Protein AF-A0ABD0QU16-F1 (afdb_monomer_lite)

Secondary structure (DSSP, 8-state):
-GGGSSTT--TTPPEE-SSSPPPPPTTSPPPEE-GGGS-SS-----TTS-HHHHHHHHHHHT--

pLDDT: mean 84.55, std 6.38, range [68.88, 95.56]

Foldseek 3Di:
DQQVVDPQADPPAAEDADPDDDDDPPPHGHHRYCVVVDDPDDDDDDPPDDPVVVVVVCVVVVPD

Structure (mmCIF, N/CA/C/O backbone):
data_AF-A0ABD0QU16-F1
#
_entry.id   AF-A0ABD0QU16-F1
#
loop_
_atom_site.group_PDB
_atom_site.id
_atom_site.type_symbol
_atom_site.label_atom_id
_atom_site.label_alt_id
_atom_site.label_comp_id
_atom_site.label_asym_id
_atom_site.label_entity_id
_atom_site.label_seq_id
_atom_site.pdbx_PDB_ins_code
_atom_site.Cartn_x
_atom_site.Cartn_y
_atom_site.Cartn_z
_atom_site.occupancy
_atom_site.B_iso_or_equiv
_atom_site.auth_seq_id
_atom_site.auth_comp_id
_atom_site.auth_asym_id
_atom_site.auth_atom_id
_atom_site.pdbx_PDB_model_num
ATOM 1 N N . ASN A 1 1 ? -2.775 1.911 -20.136 1.00 68.88 1 ASN A N 1
ATOM 2 C CA . ASN A 1 1 ? -2.253 3.203 -19.626 1.00 68.88 1 ASN A CA 1
ATOM 3 C C . ASN A 1 1 ? -0.787 3.156 -19.204 1.00 68.88 1 ASN A C 1
ATOM 5 O O . ASN A 1 1 ? -0.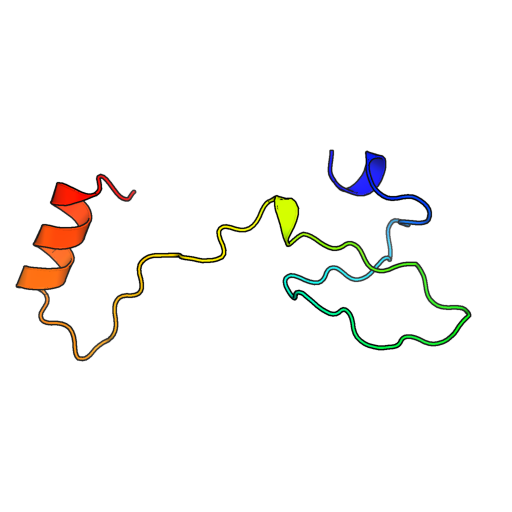006 3.821 -19.864 1.00 68.88 1 ASN A O 1
ATOM 9 N N . ALA A 1 2 ? -0.366 2.365 -18.208 1.00 72.69 2 ALA A N 1
ATOM 10 C CA . ALA A 1 2 ? 1.039 2.348 -17.752 1.00 72.69 2 ALA A CA 1
ATOM 11 C C . ALA A 1 2 ? 2.067 1.963 -18.844 1.00 72.69 2 ALA A C 1
ATOM 13 O O . ALA A 1 2 ? 3.033 2.687 -19.047 1.00 72.69 2 ALA A O 1
ATOM 14 N N . ARG A 1 3 ? 1.799 0.905 -19.630 1.00 73.31 3 ARG A N 1
ATOM 15 C CA . ARG A 1 3 ? 2.666 0.471 -20.751 1.00 73.31 3 ARG A CA 1
ATOM 16 C C . ARG A 1 3 ? 2.844 1.519 -21.859 1.00 73.31 3 ARG A C 1
ATOM 18 O O . ARG A 1 3 ? 3.869 1.536 -22.511 1.00 73.31 3 ARG A O 1
ATOM 25 N N . ARG A 1 4 ? 1.852 2.395 -22.072 1.00 77.12 4 ARG A N 1
ATOM 26 C CA . ARG A 1 4 ? 1.914 3.464 -23.090 1.00 77.12 4 ARG A CA 1
ATOM 27 C C . ARG A 1 4 ? 2.736 4.670 -22.636 1.00 77.12 4 ARG A C 1
ATOM 29 O O . ARG A 1 4 ? 3.136 5.469 -23.466 1.00 77.12 4 ARG A O 1
ATOM 36 N N . LYS A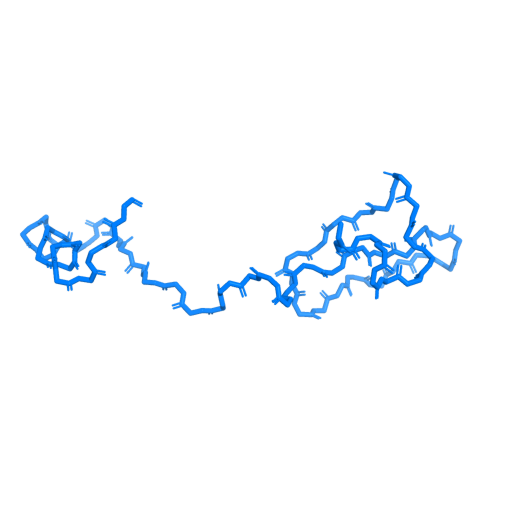 1 5 ? 2.923 4.828 -21.322 1.00 80.50 5 LYS A N 1
ATOM 37 C CA . LYS A 1 5 ? 3.645 5.954 -20.717 1.00 80.50 5 LYS A CA 1
ATOM 38 C C . LYS A 1 5 ? 5.132 5.652 -20.491 1.00 80.50 5 LYS A C 1
ATOM 40 O O . LYS A 1 5 ? 5.856 6.535 -20.050 1.00 80.50 5 LYS A O 1
ATOM 45 N N . GLN A 1 6 ? 5.573 4.415 -20.731 1.00 80.25 6 GLN A N 1
ATOM 46 C CA . GLN A 1 6 ? 6.949 3.965 -20.521 1.00 80.25 6 GLN A CA 1
ATOM 47 C C . GLN A 1 6 ? 7.451 3.299 -21.806 1.00 80.25 6 GLN A C 1
ATOM 49 O O . GLN A 1 6 ? 6.879 2.306 -22.250 1.00 80.25 6 GLN A O 1
ATOM 54 N N . GLU A 1 7 ? 8.494 3.859 -22.418 1.00 77.56 7 GLU A N 1
ATOM 55 C CA . GLU A 1 7 ? 9.057 3.331 -23.664 1.00 77.56 7 GLU A CA 1
ATOM 56 C C . GLU A 1 7 ? 9.836 2.027 -23.448 1.00 77.56 7 GLU A C 1
ATOM 58 O O . GLU A 1 7 ? 10.458 1.812 -22.404 1.00 77.56 7 GLU A O 1
ATOM 63 N N . GLY A 1 8 ? 9.809 1.146 -24.453 1.00 79.25 8 GLY A N 1
ATOM 64 C CA . GLY A 1 8 ? 10.513 -0.142 -24.433 1.00 79.25 8 GLY A CA 1
ATOM 65 C C . GLY A 1 8 ? 9.851 -1.226 -23.576 1.00 79.25 8 GLY A C 1
ATOM 66 O O . GLY A 1 8 ? 10.459 -2.271 -23.344 1.00 79.25 8 GLY A O 1
ATOM 67 N N . ILE A 1 9 ? 8.620 -0.997 -23.104 1.00 84.44 9 ILE A N 1
ATOM 68 C CA . ILE A 1 9 ? 7.830 -2.012 -22.405 1.00 84.44 9 ILE A CA 1
ATOM 69 C C . ILE A 1 9 ? 7.203 -2.963 -23.421 1.00 84.44 9 ILE A C 1
ATOM 71 O O . ILE A 1 9 ? 6.379 -2.566 -24.245 1.00 84.44 9 ILE A O 1
ATOM 75 N N . MET A 1 10 ? 7.559 -4.236 -23.313 1.00 84.38 10 MET A N 1
ATOM 76 C CA . MET A 1 10 ? 7.031 -5.321 -24.127 1.00 84.38 10 MET A CA 1
ATOM 77 C C . MET A 1 10 ? 6.026 -6.154 -23.325 1.00 84.38 10 MET A C 1
ATOM 79 O O . MET A 1 10 ? 5.853 -5.984 -22.116 1.00 84.38 10 MET A O 1
ATOM 83 N N . LEU A 1 11 ? 5.324 -7.069 -23.994 1.00 82.69 11 LEU A N 1
ATOM 84 C CA . LEU A 1 11 ? 4.305 -7.903 -23.350 1.00 82.69 11 LEU A CA 1
ATOM 85 C C . LEU A 1 11 ? 4.898 -8.826 -22.266 1.00 82.69 11 LEU A C 1
ATOM 87 O O . LEU A 1 11 ? 4.225 -9.109 -21.278 1.00 82.69 11 LEU A O 1
ATOM 91 N N . ASN A 1 12 ? 6.165 -9.219 -22.427 1.00 86.31 12 ASN A N 1
ATOM 92 C CA . ASN A 1 12 ? 6.954 -10.037 -21.503 1.00 86.31 12 ASN A CA 1
ATOM 93 C C . ASN A 1 12 ? 7.804 -9.218 -20.505 1.00 86.31 12 ASN A C 1
ATOM 95 O O . ASN A 1 12 ? 8.601 -9.795 -19.764 1.00 86.31 12 ASN A O 1
ATOM 99 N N . SER A 1 13 ? 7.656 -7.889 -20.462 1.00 86.88 13 SER A N 1
ATOM 100 C CA . SER A 1 13 ? 8.347 -7.051 -19.479 1.00 86.88 13 SER A CA 1
ATOM 101 C C . SER A 1 13 ? 7.905 -7.385 -18.055 1.00 86.88 13 SER A C 1
ATOM 103 O O . SER A 1 13 ? 6.714 -7.375 -17.735 1.00 86.88 13 SER A O 1
ATOM 105 N N . ARG A 1 14 ? 8.880 -7.613 -17.169 1.00 86.56 14 ARG A N 1
ATOM 106 C CA . ARG A 1 14 ? 8.628 -7.819 -15.737 1.00 86.56 14 ARG A CA 1
ATOM 107 C C . ARG A 1 14 ? 8.124 -6.536 -15.081 1.00 86.56 14 ARG A C 1
ATOM 109 O O . ARG A 1 14 ? 8.588 -5.439 -15.395 1.00 86.56 14 ARG A O 1
ATOM 116 N N . VAL A 1 15 ? 7.189 -6.691 -14.151 1.00 87.75 15 VAL A N 1
ATOM 117 C CA . VAL A 1 15 ? 6.578 -5.587 -13.408 1.00 87.75 15 VAL A CA 1
ATOM 118 C C . VAL A 1 15 ? 7.229 -5.479 -12.037 1.00 87.75 15 VAL A C 1
ATOM 120 O O . VAL A 1 15 ? 7.370 -6.482 -11.343 1.00 87.75 15 VAL A O 1
ATOM 123 N N . TYR A 1 16 ? 7.589 -4.261 -11.638 1.00 86.19 16 TYR A N 1
ATOM 124 C CA . TYR A 1 16 ? 8.127 -3.978 -10.313 1.00 86.19 16 TYR A CA 1
ATOM 125 C C . TYR A 1 16 ? 7.305 -2.894 -9.618 1.00 86.19 16 TYR A C 1
ATOM 127 O O . TYR A 1 16 ? 7.012 -1.834 -10.183 1.00 86.19 16 TYR A O 1
ATOM 135 N N . PHE A 1 17 ? 6.977 -3.167 -8.358 1.00 81.94 17 PHE A N 1
ATOM 136 C CA . PHE A 1 17 ? 6.288 -2.253 -7.444 1.00 81.94 17 PHE A CA 1
ATOM 137 C C . PHE A 1 17 ? 7.271 -1.496 -6.534 1.00 81.94 17 PHE A C 1
ATOM 139 O O . PHE A 1 17 ? 6.875 -0.829 -5.586 1.00 81.94 17 PHE A O 1
ATOM 146 N N . THR A 1 18 ? 8.569 -1.592 -6.822 1.00 78.31 18 THR A N 1
ATOM 147 C CA . THR A 1 18 ? 9.656 -1.020 -6.024 1.00 78.31 18 THR A CA 1
ATOM 148 C C . THR A 1 18 ? 10.171 0.291 -6.621 1.00 78.31 18 THR A C 1
ATOM 150 O O . THR A 1 18 ? 9.957 0.603 -7.795 1.00 78.31 18 THR A O 1
ATOM 153 N N . GLN A 1 19 ? 10.886 1.078 -5.809 1.00 72.44 19 GLN A N 1
ATOM 154 C CA . GLN A 1 19 ? 11.549 2.306 -6.271 1.00 72.44 19 GLN A CA 1
ATOM 155 C C . GLN A 1 19 ? 12.672 2.018 -7.269 1.00 72.44 19 GLN A C 1
ATOM 157 O O . GLN A 1 19 ? 12.799 2.689 -8.295 1.00 72.44 19 GLN A O 1
ATOM 162 N N . HIS A 1 20 ? 13.458 0.989 -6.972 1.00 77.62 20 HIS A N 1
ATOM 163 C CA . HIS A 1 20 ? 14.591 0.565 -7.774 1.00 77.62 20 HIS A CA 1
ATOM 164 C C . HIS A 1 20 ? 14.251 -0.797 -8.372 1.00 77.62 20 HIS A C 1
ATOM 166 O O . HIS A 1 20 ? 13.932 -1.740 -7.644 1.00 77.62 20 HIS A O 1
ATOM 172 N N . ALA A 1 21 ? 14.258 -0.873 -9.703 1.00 74.56 21 ALA A N 1
ATOM 173 C CA . ALA A 1 21 ? 14.193 -2.156 -10.386 1.00 74.56 21 ALA A CA 1
ATOM 174 C C . ALA A 1 21 ? 15.575 -2.824 -10.272 1.00 74.56 21 ALA A C 1
ATOM 176 O O . ALA A 1 21 ? 16.577 -2.103 -10.274 1.00 74.56 21 ALA A O 1
ATOM 177 N N . PRO A 1 22 ? 15.648 -4.160 -10.187 1.00 80.44 22 PRO A N 1
ATOM 178 C CA . PRO A 1 22 ? 16.922 -4.861 -10.204 1.00 80.44 22 PRO A CA 1
ATOM 179 C C . PRO A 1 22 ? 17.680 -4.551 -11.494 1.00 80.44 22 PRO A C 1
ATOM 181 O O . PRO A 1 22 ? 17.064 -4.343 -12.545 1.00 80.44 22 PRO A O 1
ATOM 184 N N . THR A 1 23 ? 19.009 -4.570 -11.429 1.00 81.62 23 THR A N 1
ATOM 185 C CA . THR A 1 23 ? 19.841 -4.549 -12.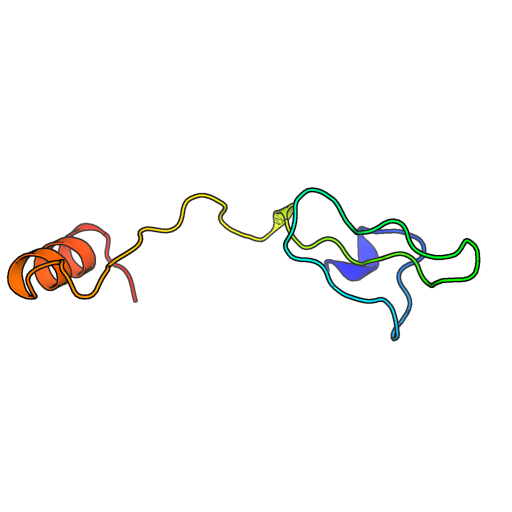632 1.00 81.62 23 THR A CA 1
ATOM 186 C C . THR A 1 23 ? 19.560 -5.821 -13.420 1.00 81.62 23 THR A C 1
ATOM 188 O O . THR A 1 23 ? 19.786 -6.927 -12.931 1.00 81.62 23 THR A O 1
ATOM 191 N N . LEU A 1 24 ? 19.016 -5.666 -14.622 1.00 81.62 24 LEU A N 1
ATOM 192 C CA . LEU A 1 24 ? 18.759 -6.777 -15.526 1.00 81.62 24 LEU A CA 1
ATOM 193 C C . LEU A 1 24 ? 19.854 -6.825 -16.606 1.00 81.62 24 LEU A C 1
ATOM 195 O O . LEU A 1 24 ? 20.479 -5.795 -16.877 1.00 81.62 24 LEU A O 1
ATOM 199 N N . PRO A 1 25 ? 20.091 -7.991 -17.235 1.00 84.81 25 PRO A N 1
ATOM 200 C CA . PRO A 1 25 ? 20.993 -8.099 -18.380 1.00 84.81 25 PRO A CA 1
ATOM 201 C C . PRO A 1 25 ? 20.632 -7.094 -19.481 1.00 84.81 25 PRO A C 1
ATOM 203 O O . PRO A 1 25 ? 19.455 -6.772 -19.657 1.00 84.81 25 PRO A O 1
ATOM 206 N N . ALA A 1 26 ? 21.622 -6.631 -20.248 1.00 78.12 26 ALA A N 1
ATOM 207 C CA . ALA A 1 26 ? 21.422 -5.617 -21.291 1.00 78.12 26 ALA A CA 1
ATOM 208 C C . ALA A 1 26 ? 20.346 -6.005 -22.326 1.00 78.12 26 ALA A C 1
ATOM 210 O O . ALA A 1 26 ? 19.642 -5.136 -22.828 1.00 78.12 26 ALA A O 1
ATOM 211 N N . ASP A 1 27 ? 20.190 -7.306 -22.576 1.00 82.06 27 ASP A N 1
ATOM 212 C CA . ASP A 1 27 ? 19.254 -7.865 -23.558 1.00 82.06 27 ASP A CA 1
ATOM 213 C C . ASP A 1 27 ? 17.840 -8.119 -22.999 1.00 82.06 27 ASP A 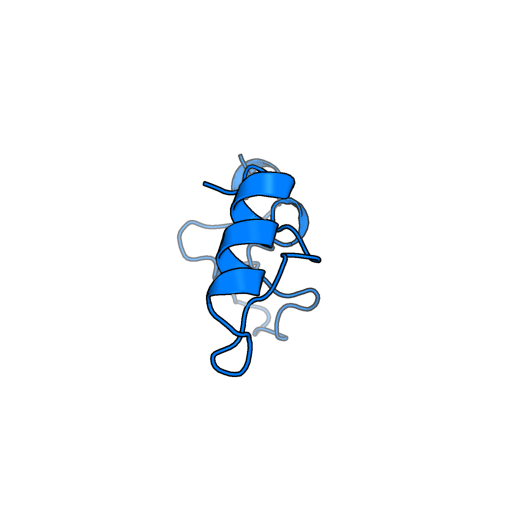C 1
ATOM 215 O O . ASP A 1 27 ? 16.958 -8.669 -23.658 1.00 82.06 27 ASP A O 1
ATOM 219 N N . SER A 1 28 ? 17.606 -7.763 -21.736 1.00 81.50 28 SER A N 1
ATOM 220 C CA . SER A 1 28 ? 16.307 -7.963 -21.105 1.00 81.50 28 SER A CA 1
ATOM 221 C C . SER A 1 28 ? 15.303 -6.865 -21.495 1.00 81.50 28 SER A C 1
ATOM 223 O O . SER A 1 28 ? 15.665 -5.688 -21.595 1.00 81.50 28 SER A O 1
ATOM 225 N N . PRO A 1 29 ? 14.009 -7.205 -21.651 1.00 85.06 29 PRO A N 1
ATOM 226 C CA . PRO A 1 29 ? 12.965 -6.206 -21.835 1.00 85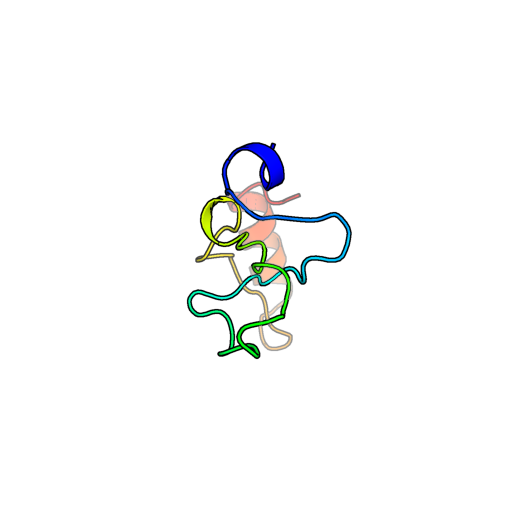.06 29 PRO A CA 1
ATOM 227 C C . PRO A 1 29 ? 12.941 -5.206 -20.677 1.00 85.06 29 PRO A C 1
ATOM 229 O O . PRO A 1 29 ? 13.080 -5.589 -19.508 1.00 85.06 29 PRO A O 1
ATOM 232 N N . ARG A 1 30 ? 12.691 -3.924 -20.978 1.00 84.38 30 ARG A N 1
ATOM 233 C CA . ARG A 1 30 ? 12.658 -2.891 -19.936 1.00 84.38 30 ARG A CA 1
ATOM 234 C C . ARG A 1 30 ? 11.576 -3.208 -18.899 1.00 84.38 30 ARG A C 1
ATOM 236 O O . ARG A 1 30 ? 10.460 -3.579 -19.277 1.00 84.38 30 ARG A O 1
ATOM 243 N N . PRO A 1 31 ? 11.870 -3.052 -17.599 1.00 84.88 31 PRO A N 1
ATOM 244 C CA . PRO A 1 31 ? 10.906 -3.328 -16.547 1.00 84.88 31 PRO A CA 1
ATOM 245 C C . PRO A 1 31 ? 9.811 -2.258 -16.488 1.00 84.88 31 PRO A C 1
ATOM 247 O O . PRO A 1 31 ? 10.097 -1.060 -16.540 1.00 84.88 31 PRO A O 1
ATOM 250 N N . LEU A 1 32 ? 8.559 -2.684 -16.305 1.00 85.88 32 LEU A N 1
ATOM 251 C CA . LEU A 1 32 ? 7.433 -1.783 -16.054 1.00 85.88 32 LEU A CA 1
ATOM 252 C C . LEU A 1 32 ? 7.447 -1.374 -14.577 1.00 85.88 32 LEU A C 1
ATOM 254 O O . LEU A 1 32 ? 7.310 -2.223 -13.694 1.00 85.88 32 LEU A O 1
ATOM 258 N N . LYS A 1 33 ? 7.587 -0.074 -14.303 1.00 84.81 33 LYS A N 1
ATOM 259 C CA . LYS A 1 33 ? 7.589 0.462 -12.932 1.00 84.81 33 LYS A CA 1
ATOM 260 C C . LYS A 1 33 ? 6.211 1.018 -12.598 1.00 84.81 33 LYS A C 1
ATOM 262 O O . LYS A 1 33 ? 5.791 1.992 -13.222 1.00 84.81 33 LYS A O 1
ATOM 267 N N . LEU A 1 34 ? 5.544 0.443 -11.598 1.00 84.94 34 LEU A N 1
ATOM 268 C CA . LEU A 1 34 ? 4.200 0.857 -11.166 1.00 84.94 34 LEU A CA 1
ATOM 269 C C . LEU A 1 34 ? 4.187 1.739 -9.913 1.00 84.94 34 LEU A C 1
ATOM 271 O O . LEU A 1 34 ? 3.119 2.070 -9.412 1.00 84.94 34 LEU A O 1
ATOM 275 N N . ARG A 1 35 ? 5.354 2.195 -9.442 1.00 82.75 35 ARG A N 1
ATOM 276 C CA . ARG A 1 35 ? 5.453 3.093 -8.280 1.00 82.75 35 ARG A CA 1
ATOM 277 C C . ARG A 1 35 ? 4.571 4.342 -8.391 1.00 82.75 35 ARG A C 1
ATOM 279 O O . ARG A 1 35 ? 4.073 4.810 -7.384 1.00 82.75 35 ARG A O 1
ATOM 286 N N . SER A 1 36 ? 4.368 4.884 -9.592 1.00 79.44 36 SER A N 1
ATOM 287 C CA . SER A 1 36 ? 3.568 6.103 -9.785 1.00 79.44 36 SER A CA 1
ATOM 288 C C . SER A 1 36 ? 2.063 5.920 -9.582 1.00 79.44 36 SER A C 1
ATOM 290 O O . SER A 1 36 ? 1.354 6.914 -9.472 1.00 79.44 36 SER A O 1
ATOM 292 N N . ILE A 1 37 ? 1.569 4.680 -9.578 1.00 83.38 37 ILE A N 1
ATOM 293 C CA . ILE A 1 37 ? 0.154 4.363 -9.342 1.00 83.38 37 ILE A CA 1
ATOM 294 C C . ILE A 1 37 ? -0.067 3.655 -8.003 1.00 83.38 37 ILE A C 1
ATOM 296 O O . ILE A 1 37 ? -1.200 3.314 -7.680 1.00 83.38 37 ILE A O 1
ATOM 300 N N . LEU A 1 38 ? 1.013 3.380 -7.270 1.00 83.25 38 LEU A N 1
ATOM 301 C CA . LEU A 1 38 ? 0.972 2.712 -5.982 1.00 83.25 38 LEU A CA 1
ATOM 302 C C . LEU A 1 38 ? 0.987 3.770 -4.882 1.00 83.25 38 LEU A C 1
ATOM 304 O O . LEU A 1 38 ? 1.864 4.635 -4.870 1.00 83.25 38 LEU A O 1
ATOM 308 N N . ASP A 1 39 ? 0.031 3.682 -3.960 1.00 83.12 39 ASP A N 1
ATOM 309 C CA . ASP A 1 39 ? 0.086 4.459 -2.729 1.00 83.12 39 ASP A CA 1
ATOM 310 C C . ASP A 1 39 ? 1.227 3.922 -1.856 1.00 83.12 39 ASP A C 1
ATOM 312 O O . ASP A 1 39 ? 1.241 2.757 -1.460 1.00 83.12 39 ASP A O 1
ATOM 316 N N . MET A 1 40 ? 2.226 4.770 -1.617 1.00 81.62 40 MET A N 1
ATOM 317 C CA . MET A 1 40 ? 3.425 4.429 -0.852 1.00 81.62 40 MET A CA 1
ATOM 318 C C . MET A 1 40 ? 3.215 4.557 0.662 1.00 81.62 40 MET A C 1
ATOM 320 O O . MET A 1 40 ? 4.137 4.258 1.422 1.00 81.62 40 MET A O 1
ATOM 324 N N . SER A 1 41 ? 2.049 5.017 1.116 1.00 85.00 41 SER A N 1
ATOM 325 C CA . SER A 1 41 ? 1.739 5.205 2.535 1.00 85.00 41 SER A CA 1
ATOM 326 C C . SER A 1 41 ? 0.383 4.594 2.909 1.00 85.00 41 SER A C 1
ATOM 328 O O . SER A 1 41 ? -0.474 5.295 3.448 1.00 85.00 41 SER A O 1
ATOM 330 N N . PRO A 1 42 ? 0.174 3.284 2.659 1.00 85.19 42 PRO A N 1
ATOM 331 C CA . PRO A 1 42 ? -1.063 2.627 3.047 1.00 85.19 42 PRO A CA 1
ATOM 332 C C . PRO A 1 42 ? -1.172 2.540 4.573 1.00 85.19 42 PRO A C 1
ATOM 334 O O . PRO A 1 42 ? -0.183 2.312 5.279 1.00 85.19 42 PRO A O 1
ATOM 337 N N . PHE A 1 43 ? -2.395 2.654 5.087 1.00 84.88 43 PHE A N 1
ATOM 338 C CA . PHE A 1 43 ? -2.655 2.339 6.485 1.00 84.88 43 PHE A CA 1
ATOM 339 C C . PHE A 1 43 ? -2.423 0.839 6.715 1.00 84.88 43 PHE A C 1
ATOM 341 O O . PHE A 1 43 ? -2.979 0.007 5.999 1.00 84.88 43 PHE A O 1
ATOM 348 N N . THR A 1 44 ? -1.599 0.490 7.704 1.00 86.50 44 THR A N 1
ATOM 349 C CA . THR A 1 44 ? -1.261 -0.907 8.009 1.00 86.50 44 THR A CA 1
ATOM 350 C C . THR A 1 44 ? -1.865 -1.308 9.347 1.00 86.50 44 THR A C 1
ATOM 352 O O . THR A 1 44 ? -1.665 -0.630 10.351 1.00 86.50 44 THR A O 1
ATOM 355 N N . VAL A 1 45 ? -2.586 -2.427 9.353 1.00 90.75 45 VAL A N 1
ATOM 356 C CA . VAL A 1 45 ? -3.121 -3.070 10.558 1.00 90.75 45 VAL A CA 1
ATOM 357 C C . VAL A 1 45 ? -2.363 -4.376 10.772 1.00 90.75 45 VAL A C 1
ATOM 359 O O . VAL A 1 45 ? -2.164 -5.134 9.824 1.00 90.75 45 VAL A O 1
ATOM 362 N N . THR A 1 46 ? -1.940 -4.632 12.007 1.00 91.19 46 THR A N 1
ATOM 363 C CA . THR A 1 46 ? -1.252 -5.870 12.407 1.00 91.19 46 THR A CA 1
ATOM 364 C C . THR A 1 46 ? -2.133 -6.709 13.331 1.00 91.19 46 THR A C 1
ATOM 366 O O . THR A 1 46 ? -3.128 -6.221 13.863 1.00 91.19 46 THR A O 1
ATOM 369 N N . ASP A 1 47 ? -1.753 -7.963 13.562 1.00 91.56 47 ASP A N 1
ATOM 370 C CA . ASP A 1 47 ? -2.411 -8.893 14.489 1.00 91.56 47 ASP A CA 1
ATOM 371 C C . ASP A 1 47 ? -2.365 -8.432 15.955 1.00 91.56 47 ASP A C 1
ATOM 373 O O . ASP A 1 47 ? -3.276 -8.714 16.729 1.00 91.56 47 ASP A O 1
ATOM 377 N N . HIS A 1 48 ? -1.343 -7.661 16.328 1.00 94.12 48 HIS A N 1
ATOM 378 C CA . HIS A 1 48 ? -1.255 -7.017 17.639 1.00 94.12 48 HIS A CA 1
ATOM 379 C C . HIS A 1 48 ? -2.220 -5.836 17.818 1.00 94.12 48 HIS A C 1
ATOM 381 O O . HIS A 1 48 ? -2.346 -5.324 18.930 1.00 94.12 48 HIS A O 1
ATOM 387 N N . THR A 1 49 ? -2.881 -5.370 16.754 1.00 93.75 49 THR A N 1
ATOM 388 C CA . THR A 1 49 ? -3.826 -4.253 16.838 1.00 93.75 49 THR A CA 1
ATOM 389 C C . THR A 1 49 ? -5.187 -4.771 17.321 1.00 93.75 49 THR A C 1
ATOM 391 O O . THR A 1 49 ? -5.802 -5.579 16.623 1.00 93.75 49 THR A O 1
ATOM 394 N N . PRO A 1 50 ? -5.704 -4.314 18.479 1.00 95.56 50 PRO A N 1
ATOM 395 C CA . PRO A 1 50 ? -7.015 -4.726 18.973 1.00 95.56 50 PRO A CA 1
ATOM 396 C C . PRO A 1 50 ? -8.130 -4.463 17.956 1.00 95.56 50 PRO A C 1
ATOM 398 O O . PRO A 1 50 ? -8.169 -3.405 17.325 1.00 95.56 50 PRO A O 1
ATOM 401 N N . MET A 1 51 ? -9.080 -5.397 17.839 1.00 95.56 51 MET A N 1
ATOM 402 C CA . MET A 1 51 ? -10.158 -5.325 16.841 1.00 95.56 51 MET A CA 1
ATOM 403 C C . MET A 1 51 ? -10.999 -4.042 16.952 1.00 95.56 51 MET A C 1
ATOM 405 O O . MET A 1 51 ? -11.423 -3.492 15.939 1.00 95.56 51 MET A O 1
ATOM 409 N N . GLU A 1 52 ? -11.199 -3.521 18.165 1.00 95.25 52 GLU A N 1
ATOM 410 C CA . GLU A 1 52 ? -11.896 -2.247 18.395 1.00 95.25 52 GLU A CA 1
ATOM 411 C C . GLU A 1 52 ? -11.225 -1.069 17.669 1.00 95.25 52 GLU A C 1
ATOM 413 O O . GLU A 1 52 ? -11.904 -0.251 17.048 1.00 95.25 52 GLU A O 1
ATOM 418 N N . ILE A 1 53 ? -9.889 -1.037 17.674 1.00 94.25 53 ILE A N 1
ATOM 419 C CA . ILE A 1 53 ? -9.089 0.008 17.037 1.00 94.25 53 ILE A CA 1
ATOM 420 C C . ILE A 1 53 ? -9.175 -0.149 15.517 1.00 94.25 53 ILE A C 1
ATOM 422 O O . ILE A 1 53 ? -9.382 0.834 14.809 1.00 94.25 53 ILE A O 1
ATOM 426 N N . VAL A 1 54 ? -9.097 -1.382 15.006 1.00 93.38 54 VAL A N 1
ATOM 427 C CA . VAL A 1 54 ? -9.237 -1.679 13.569 1.00 93.38 54 VAL A CA 1
ATOM 428 C C . VAL A 1 54 ? -10.582 -1.195 13.029 1.00 93.38 54 VAL A C 1
ATOM 430 O O . VAL A 1 54 ? -10.631 -0.513 12.004 1.00 93.38 54 VAL A O 1
ATOM 433 N N . VAL A 1 55 ? -11.675 -1.507 13.731 1.00 92.81 55 VAL A N 1
ATOM 434 C CA . VAL A 1 55 ? -13.027 -1.083 13.343 1.00 92.81 55 VAL A CA 1
ATOM 435 C C . VAL A 1 55 ? -13.144 0.440 13.342 1.00 92.81 55 VAL A C 1
ATOM 437 O O . VAL A 1 55 ? -13.717 1.007 12.411 1.00 92.81 55 VAL A O 1
ATOM 440 N N . ASP A 1 56 ? -12.591 1.114 14.349 1.00 93.38 56 ASP A N 1
ATOM 441 C CA . ASP A 1 56 ? -12.604 2.575 14.426 1.00 93.38 56 ASP A CA 1
ATOM 442 C C . ASP A 1 56 ? -11.827 3.223 13.266 1.00 93.38 56 ASP A C 1
ATOM 444 O O . ASP A 1 56 ? -12.336 4.133 12.610 1.00 93.38 56 ASP A O 1
ATOM 448 N N . ILE A 1 57 ? -10.647 2.695 12.927 1.00 92.19 57 ILE A N 1
ATOM 449 C CA . ILE A 1 57 ? -9.842 3.141 11.779 1.00 92.19 57 ILE A CA 1
ATOM 450 C C . ILE A 1 57 ? -10.630 3.016 10.471 1.00 92.19 57 ILE A C 1
ATOM 452 O O . ILE A 1 57 ? -10.742 3.993 9.729 1.00 92.19 57 ILE A O 1
ATOM 456 N N . PHE A 1 58 ? -11.201 1.842 10.185 1.00 91.50 58 PHE A N 1
ATOM 457 C CA . PHE A 1 58 ? -11.947 1.609 8.942 1.00 91.50 58 PHE A CA 1
ATOM 458 C C . PHE A 1 58 ? -13.161 2.534 8.830 1.00 91.50 58 PHE A C 1
ATOM 460 O O . PHE A 1 58 ? -13.403 3.113 7.770 1.00 91.50 58 PHE A O 1
ATOM 467 N N . ARG A 1 59 ? -13.889 2.739 9.935 1.00 91.75 59 ARG A N 1
ATOM 468 C CA . ARG A 1 59 ? -15.044 3.646 9.983 1.00 91.75 59 ARG A CA 1
ATOM 469 C C . ARG A 1 59 ? -14.649 5.105 9.774 1.00 91.75 59 ARG A C 1
ATOM 471 O O . ARG A 1 59 ? -15.345 5.806 9.047 1.00 91.75 59 ARG A O 1
ATOM 478 N N . LYS A 1 60 ? -13.560 5.563 10.397 1.00 92.25 60 LYS A N 1
ATOM 479 C CA . LYS A 1 60 ? -13.088 6.955 10.309 1.00 92.25 60 LYS A CA 1
ATOM 480 C C . LYS A 1 60 ? -12.493 7.294 8.950 1.00 92.25 60 LYS A C 1
ATOM 482 O O . LYS A 1 60 ? -12.725 8.385 8.441 1.00 92.25 60 LYS A O 1
ATOM 487 N N . LEU A 1 61 ? -11.728 6.374 8.372 1.00 88.75 61 LEU A N 1
ATOM 488 C CA . LEU A 1 61 ? -11.052 6.584 7.093 1.00 88.75 61 LEU A CA 1
ATOM 489 C C . LEU A 1 61 ? -11.931 6.225 5.885 1.00 88.75 61 LEU A C 1
ATOM 491 O O . LEU A 1 61 ? -11.564 6.541 4.757 1.00 88.75 61 LEU A O 1
ATOM 495 N N . GLY A 1 62 ? -13.081 5.575 6.099 1.00 85.44 62 GLY A N 1
ATOM 496 C CA . GLY A 1 62 ? -13.966 5.138 5.015 1.00 85.44 62 GLY A CA 1
ATOM 497 C C . GLY A 1 62 ? -13.315 4.103 4.093 1.00 85.44 62 GLY A C 1
ATOM 498 O O . GLY A 1 62 ? -13.648 4.044 2.908 1.00 85.44 62 GLY A O 1
ATOM 499 N N . LEU A 1 63 ? -12.368 3.322 4.623 1.00 82.50 63 LEU A N 1
ATOM 500 C CA . LEU A 1 63 ? -11.675 2.269 3.880 1.00 82.50 63 LEU A CA 1
ATOM 501 C C . LEU A 1 63 ? -12.680 1.164 3.511 1.00 82.50 63 LEU A C 1
ATOM 503 O O . LEU A 1 63 ? -13.535 0.807 4.324 1.00 82.50 63 LEU A O 1
ATOM 507 N N . ARG A 1 64 ? -12.598 0.663 2.274 1.00 70.56 64 ARG A N 1
ATOM 508 C CA . ARG A 1 64 ? -13.478 -0.372 1.709 1.00 70.56 64 ARG A CA 1
ATOM 509 C C . ARG A 1 64 ? -12.703 -1.637 1.391 1.00 70.56 64 ARG A C 1
ATOM 511 O O . ARG A 1 64 ? -11.566 -1.493 0.89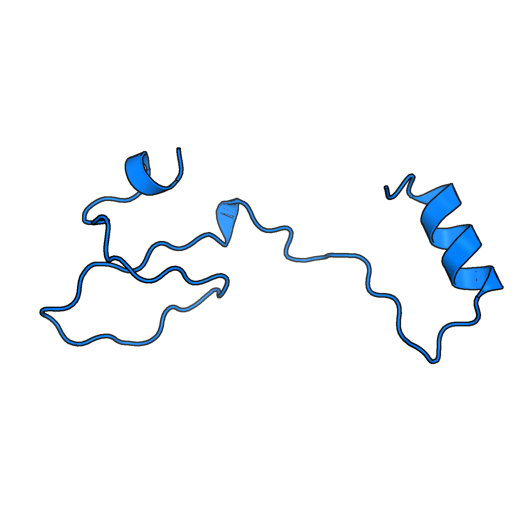1 1.00 70.56 64 ARG A O 1
#

Organism: Cirrhinus mrigala (NCBI:txid683832)

Sequence (64 aa):
NARRKQEGIMLNSRVYFTQHAPTLPADSPRPLKLRSILDMSPFTVTDHTPMEIVVDIFRKLGLR

Radius of gyration: 17.88 Å; chains: 1; bounding box: 36×17×43 Å

InterPro domains:
  IPR046342 CBS domain superfamily [SSF54631] (8-64)